Protein AF-A0A2D6R610-F1 (afdb_monomer_lite)

Foldseek 3Di:
DDDPDDDDDDDPDDPPPPCPDPVVVVLVVLLVQAVVLLVPVDKDKDFDQQDPVSVVVVVVSNQVSCVVVVWGKDWDDDNVGSMIMMGTDDPPDDPDDDDPPPDDDDDDD

Structure (mmCIF, N/CA/C/O backbone):
data_AF-A0A2D6R610-F1
#
_entry.id   AF-A0A2D6R610-F1
#
loop_
_atom_site.group_PDB
_atom_site.id
_atom_site.type_symbol
_atom_site.label_atom_id
_atom_site.label_alt_id
_atom_site.label_comp_id
_atom_site.label_asym_id
_atom_site.label_entity_id
_atom_site.label_seq_id
_atom_site.pdbx_PDB_ins_code
_atom_site.Cartn_x
_atom_site.Cartn_y
_atom_site.Cartn_z
_atom_site.occupancy
_atom_site.B_iso_or_equiv
_atom_site.auth_seq_id
_atom_site.auth_comp_id
_atom_site.auth_asym_id
_atom_site.auth_atom_id
_atom_site.pdbx_PDB_model_num
ATOM 1 N N . MET A 1 1 ? 44.132 12.467 -12.069 1.00 47.59 1 MET A N 1
ATOM 2 C CA . MET A 1 1 ? 43.180 11.695 -11.247 1.00 47.59 1 MET A CA 1
ATOM 3 C C . MET A 1 1 ? 42.766 12.643 -10.138 1.00 47.59 1 MET A C 1
ATOM 5 O O . MET A 1 1 ? 43.558 12.872 -9.237 1.00 47.59 1 MET A O 1
ATOM 9 N N . GLU A 1 2 ? 41.646 13.341 -10.307 1.00 57.81 2 GLU A N 1
ATOM 10 C CA . GLU A 1 2 ? 41.177 14.309 -9.309 1.00 57.81 2 GLU A CA 1
ATOM 11 C C . GLU A 1 2 ? 40.488 13.544 -8.178 1.00 57.81 2 GLU A C 1
ATOM 13 O O . GLU A 1 2 ? 39.547 12.785 -8.408 1.00 57.81 2 GLU A O 1
ATOM 18 N N . ILE A 1 3 ? 41.019 13.692 -6.967 1.00 64.56 3 ILE A N 1
ATOM 19 C CA . ILE A 1 3 ? 40.400 13.196 -5.743 1.00 64.56 3 ILE A CA 1
ATOM 20 C C . ILE A 1 3 ? 39.455 14.310 -5.297 1.00 64.56 3 ILE A C 1
ATOM 22 O O . ILE A 1 3 ? 39.907 15.386 -4.919 1.00 64.56 3 ILE A O 1
ATOM 26 N N . ASN A 1 4 ? 38.146 14.080 -5.393 1.00 66.25 4 ASN A N 1
ATOM 27 C CA . ASN A 1 4 ? 37.170 14.975 -4.780 1.00 66.25 4 ASN A CA 1
ATOM 28 C C . ASN A 1 4 ? 37.266 14.799 -3.262 1.00 66.25 4 ASN A C 1
ATOM 30 O O . ASN A 1 4 ? 36.751 13.819 -2.720 1.00 66.25 4 ASN A O 1
ATOM 34 N N . ASP A 1 5 ? 37.943 15.727 -2.588 1.00 67.62 5 ASP A N 1
ATOM 35 C CA . ASP A 1 5 ? 37.995 15.768 -1.131 1.00 67.62 5 ASP A CA 1
ATOM 36 C C . ASP A 1 5 ? 36.587 16.022 -0.579 1.00 67.62 5 ASP A C 1
ATOM 38 O O . ASP A 1 5 ? 36.011 17.104 -0.712 1.00 67.62 5 ASP A O 1
ATOM 42 N N . MET A 1 6 ? 36.009 14.994 0.042 1.00 68.81 6 MET A N 1
ATOM 43 C CA . MET A 1 6 ? 34.785 15.136 0.821 1.00 68.81 6 MET A CA 1
ATOM 44 C C . MET A 1 6 ? 35.097 15.948 2.081 1.00 68.81 6 MET A C 1
ATOM 46 O O . MET A 1 6 ? 35.851 15.495 2.941 1.00 68.81 6 MET A O 1
ATOM 50 N N . SER A 1 7 ? 34.501 17.135 2.207 1.00 75.00 7 SER A N 1
ATOM 51 C CA . SER A 1 7 ? 34.633 17.983 3.392 1.00 75.00 7 SER A CA 1
ATOM 52 C C . SER A 1 7 ? 33.375 17.921 4.260 1.00 75.00 7 SER A C 1
ATOM 54 O O . SER A 1 7 ? 32.244 17.928 3.772 1.00 75.00 7 SER A O 1
ATOM 56 N N . ILE A 1 8 ? 33.581 17.837 5.574 1.00 75.94 8 ILE A N 1
ATOM 57 C CA . ILE A 1 8 ? 32.518 17.893 6.581 1.00 75.94 8 ILE A CA 1
ATOM 58 C C . ILE A 1 8 ? 32.642 19.245 7.280 1.00 75.94 8 ILE A C 1
ATOM 60 O O . ILE A 1 8 ? 33.668 19.532 7.895 1.00 75.94 8 ILE A O 1
ATOM 64 N N . VAL A 1 9 ? 31.601 20.074 7.192 1.00 84.44 9 VAL A N 1
ATOM 65 C CA . VAL A 1 9 ? 31.555 21.409 7.806 1.00 84.44 9 VAL A CA 1
ATOM 66 C C . VAL A 1 9 ? 30.400 21.518 8.797 1.00 84.44 9 VAL A C 1
ATOM 68 O O . VAL A 1 9 ? 29.374 20.850 8.664 1.00 84.44 9 VAL A O 1
ATOM 71 N N . LYS A 1 10 ? 30.572 22.364 9.816 1.00 77.00 10 LYS A N 1
ATOM 72 C CA . LYS A 1 10 ? 29.532 22.651 10.808 1.00 77.00 10 LYS A CA 1
ATOM 73 C C . LYS A 1 10 ? 28.423 23.479 10.154 1.00 77.00 10 LYS A C 1
ATOM 75 O O . LYS A 1 10 ? 28.695 24.558 9.641 1.00 77.00 10 LYS A O 1
ATOM 80 N N . ALA A 1 11 ? 27.187 22.992 10.206 1.00 83.31 11 ALA A N 1
ATOM 81 C CA . ALA A 1 11 ? 26.023 23.751 9.760 1.00 83.31 11 ALA A CA 1
ATOM 82 C C . ALA A 1 11 ? 25.599 24.774 10.830 1.00 83.31 11 ALA A C 1
ATOM 84 O O . ALA A 1 11 ? 25.563 24.448 12.019 1.00 83.31 11 ALA A O 1
ATOM 85 N N . GLU A 1 12 ? 25.275 25.999 10.410 1.00 81.50 12 GLU A N 1
ATOM 86 C CA . GLU A 1 12 ? 24.790 27.068 11.299 1.00 81.50 12 GLU A CA 1
ATOM 87 C C . GLU A 1 12 ? 23.331 26.855 11.730 1.00 81.50 12 GLU A C 1
ATOM 89 O O . GLU A 1 12 ? 22.951 27.224 12.839 1.00 81.50 12 GLU A O 1
ATOM 94 N N . ALA A 1 13 ? 22.530 26.197 10.890 1.00 78.31 13 ALA A N 1
ATOM 95 C CA . ALA A 1 13 ? 21.167 25.777 11.188 1.00 78.31 13 ALA A CA 1
ATOM 96 C C . ALA A 1 13 ? 20.799 24.530 10.368 1.00 78.31 13 ALA A C 1
ATOM 98 O O . ALA A 1 13 ? 21.388 24.266 9.317 1.00 78.31 13 ALA A O 1
ATOM 99 N N . LEU A 1 14 ? 19.819 23.757 10.847 1.00 78.62 14 LEU A N 1
ATOM 100 C CA . LEU A 1 14 ? 19.221 22.685 10.050 1.00 78.62 14 LEU A CA 1
ATOM 101 C C . LEU A 1 14 ? 18.394 23.319 8.921 1.00 78.62 14 LEU A C 1
ATOM 103 O O . LEU A 1 14 ? 17.594 24.210 9.212 1.00 78.62 14 LEU A O 1
ATOM 107 N N . PRO A 1 15 ? 18.549 22.883 7.659 1.00 79.31 15 PRO A N 1
ATOM 108 C CA . PRO A 1 15 ? 17.691 23.362 6.587 1.00 79.31 15 PRO A CA 1
ATOM 109 C C . PRO A 1 15 ? 16.239 22.992 6.893 1.00 79.31 15 PRO A C 1
ATOM 111 O O . PRO A 1 15 ? 15.953 21.903 7.401 1.00 79.31 15 PRO A O 1
ATOM 114 N N . GLU A 1 16 ? 15.320 23.894 6.570 1.00 66.56 16 GLU A N 1
ATOM 115 C CA . GLU A 1 16 ? 13.894 23.619 6.656 1.00 66.56 16 GLU A CA 1
ATOM 116 C C . GLU A 1 16 ? 13.547 22.602 5.562 1.00 66.56 16 GLU A C 1
ATOM 118 O O . GLU A 1 16 ? 13.516 22.911 4.372 1.00 66.56 16 GLU A O 1
ATOM 123 N N . ILE A 1 17 ? 13.389 21.335 5.952 1.00 65.88 17 ILE A N 1
ATOM 124 C CA . ILE A 1 17 ? 13.053 20.260 5.018 1.00 65.88 17 ILE A CA 1
ATOM 125 C C . ILE A 1 17 ? 11.561 20.387 4.696 1.00 65.88 17 ILE A C 1
ATOM 127 O O . ILE A 1 17 ? 10.722 19.751 5.338 1.00 65.88 17 ILE A O 1
ATOM 131 N N . THR A 1 18 ? 11.212 21.188 3.690 1.00 58.47 18 THR A N 1
ATOM 132 C CA . THR A 1 18 ? 9.872 21.174 3.094 1.00 58.47 18 THR A CA 1
ATOM 133 C C . THR A 1 18 ? 9.725 19.904 2.268 1.00 58.47 18 THR A C 1
ATOM 135 O O . THR A 1 18 ? 10.011 19.826 1.076 1.00 58.47 18 THR A O 1
ATOM 138 N N . ARG A 1 19 ? 9.310 18.829 2.938 1.00 56.12 19 ARG A N 1
ATOM 139 C CA . ARG A 1 19 ? 8.941 17.584 2.272 1.00 56.12 19 ARG A CA 1
ATOM 140 C C . ARG A 1 19 ? 7.547 17.773 1.670 1.00 56.12 19 ARG A C 1
ATOM 142 O O . ARG A 1 19 ? 6.564 17.314 2.246 1.00 56.12 19 ARG A O 1
ATOM 149 N N . GLU A 1 20 ? 7.458 18.460 0.533 1.00 52.97 20 GLU A N 1
ATOM 150 C CA . GLU A 1 20 ? 6.258 18.465 -0.315 1.00 52.97 20 GLU A CA 1
ATOM 151 C C . GLU A 1 20 ? 6.069 17.049 -0.868 1.00 52.97 20 GLU A C 1
ATOM 153 O O . GLU A 1 20 ? 6.604 16.636 -1.896 1.00 52.97 20 GLU A O 1
ATOM 158 N N . GLY A 1 21 ? 5.431 16.216 -0.052 1.00 47.94 21 GLY A N 1
ATOM 159 C CA . GLY A 1 21 ? 5.349 14.792 -0.281 1.00 47.94 21 GLY A CA 1
ATOM 160 C C . GLY A 1 21 ? 4.229 14.467 -1.250 1.00 47.94 21 GLY A C 1
ATOM 161 O O . GLY A 1 21 ? 3.124 14.182 -0.805 1.00 47.94 21 GLY A O 1
ATOM 162 N N . SER A 1 22 ? 4.544 14.313 -2.533 1.00 50.22 22 SER A N 1
ATOM 163 C CA . SER A 1 22 ? 3.782 13.413 -3.421 1.00 50.22 22 SER A CA 1
ATOM 164 C C . SER A 1 22 ? 3.663 12.004 -2.814 1.00 50.22 22 SER A C 1
ATOM 166 O O . SER A 1 22 ? 2.682 11.291 -2.990 1.00 50.22 22 SER A O 1
ATOM 168 N N . SER A 1 23 ? 4.627 11.624 -1.966 1.00 56.28 23 SER A N 1
ATOM 169 C CA . SER A 1 23 ? 4.550 10.429 -1.128 1.00 56.28 23 SER A CA 1
ATOM 170 C C . SER A 1 23 ? 3.417 10.440 -0.096 1.00 56.28 23 SER A C 1
ATOM 172 O O . SER A 1 23 ? 3.133 9.380 0.451 1.00 56.28 23 SER A O 1
ATOM 174 N N . SER A 1 24 ? 2.837 11.597 0.240 1.00 68.06 24 SER A N 1
ATOM 175 C CA . SER A 1 24 ? 1.761 11.699 1.232 1.00 68.06 24 SER A CA 1
ATOM 176 C C . SER A 1 24 ? 0.411 11.301 0.642 1.00 68.06 24 SER A C 1
ATOM 178 O O . SER A 1 24 ? -0.292 10.523 1.276 1.00 68.06 24 SER A O 1
ATOM 180 N N . GLU A 1 25 ? 0.107 11.719 -0.588 1.00 81.56 25 GLU A N 1
ATOM 181 C CA . GLU A 1 25 ? -1.168 11.444 -1.258 1.00 81.56 25 GLU A CA 1
ATOM 182 C C . GLU A 1 25 ? -1.376 9.946 -1.487 1.00 81.56 25 GLU A C 1
ATOM 184 O O . GLU A 1 25 ? -2.301 9.368 -0.926 1.00 81.56 25 GLU A O 1
ATOM 189 N N . LEU A 1 26 ? -0.425 9.267 -2.137 1.00 84.06 26 LEU A N 1
ATOM 190 C CA . LEU A 1 26 ? -0.502 7.813 -2.336 1.00 84.06 26 LEU A CA 1
ATOM 191 C C . LEU A 1 26 ? -0.578 7.040 -1.005 1.00 84.06 26 LEU A C 1
ATOM 193 O O . LEU A 1 26 ? -1.192 5.983 -0.904 1.00 84.06 26 LEU A O 1
ATOM 197 N N . VAL A 1 27 ? 0.066 7.544 0.053 1.00 86.75 27 VAL A N 1
ATOM 198 C CA . VAL A 1 27 ? -0.006 6.916 1.381 1.00 86.75 27 VAL A CA 1
ATOM 199 C C . VAL A 1 27 ? -1.384 7.101 2.017 1.00 86.75 27 VAL A C 1
ATOM 201 O O . VAL A 1 27 ? -1.838 6.195 2.722 1.00 86.75 27 VAL A O 1
ATOM 204 N N . LEU A 1 28 ? -2.033 8.244 1.790 1.00 88.94 28 LEU A N 1
ATOM 205 C CA . LEU A 1 28 ? -3.413 8.483 2.200 1.00 88.94 28 LEU A CA 1
ATOM 206 C C . LEU A 1 28 ? -4.366 7.583 1.411 1.00 88.94 28 LEU A C 1
ATOM 208 O O . LEU A 1 28 ? -5.175 6.906 2.035 1.00 88.94 28 LEU A O 1
ATOM 212 N N . GLU A 1 29 ? -4.197 7.467 0.095 1.00 91.44 29 GLU A N 1
ATOM 213 C CA . GLU A 1 29 ? -4.988 6.560 -0.746 1.00 91.44 29 GLU A CA 1
ATOM 214 C C . GLU A 1 29 ? -4.868 5.104 -0.293 1.00 91.44 29 GLU A C 1
ATOM 216 O O . GLU A 1 29 ? -5.876 4.450 -0.040 1.00 91.44 29 GLU A O 1
ATOM 221 N N . ILE A 1 30 ? -3.643 4.606 -0.076 1.00 91.75 30 ILE A N 1
ATOM 222 C CA . ILE A 1 30 ? -3.417 3.253 0.459 1.00 91.75 30 ILE A CA 1
ATOM 223 C C . ILE A 1 30 ? -4.162 3.061 1.781 1.00 91.75 30 ILE A C 1
ATOM 225 O O . ILE A 1 30 ? -4.701 1.986 2.042 1.00 91.75 30 ILE A O 1
ATOM 229 N N . ARG A 1 31 ? -4.177 4.084 2.640 1.00 91.44 31 ARG A N 1
ATOM 230 C CA . ARG A 1 31 ? -4.869 4.014 3.926 1.00 91.44 31 ARG A CA 1
ATOM 231 C C . ARG A 1 31 ? -6.385 3.956 3.749 1.00 91.44 31 ARG A C 1
ATOM 233 O O . ARG A 1 31 ? -7.007 3.170 4.456 1.00 91.44 31 ARG A O 1
ATOM 240 N N . GLU A 1 32 ? -6.961 4.755 2.856 1.00 93.06 32 GLU A N 1
ATOM 241 C CA . GLU A 1 32 ? -8.401 4.715 2.575 1.00 93.06 32 GLU A CA 1
ATOM 242 C C . GLU A 1 32 ? -8.800 3.376 1.942 1.00 93.06 32 GLU A C 1
ATOM 244 O O . GLU A 1 32 ? -9.671 2.703 2.482 1.00 93.06 32 GLU A O 1
ATOM 249 N N . CYS A 1 33 ? -8.063 2.883 0.939 1.00 93.56 33 CYS A N 1
ATOM 250 C CA . CYS A 1 33 ? -8.294 1.549 0.373 1.00 93.56 33 CYS A CA 1
ATOM 251 C C . CYS A 1 33 ? -8.200 0.438 1.429 1.00 93.56 33 CYS A C 1
ATOM 253 O O . CYS A 1 33 ? -8.969 -0.517 1.396 1.00 93.56 33 CYS A O 1
ATOM 255 N N . LEU A 1 34 ? -7.271 0.538 2.388 1.00 92.25 34 LEU A N 1
ATOM 256 C CA . LEU A 1 34 ? -7.188 -0.424 3.489 1.00 92.25 34 LEU A CA 1
ATOM 257 C C . LEU A 1 34 ? -8.400 -0.345 4.422 1.00 92.25 34 LEU A C 1
ATOM 259 O O . LEU A 1 34 ? -8.861 -1.390 4.867 1.00 92.25 34 LEU A O 1
ATOM 263 N N . LYS A 1 35 ? -8.921 0.850 4.727 1.00 91.94 35 LYS A N 1
ATOM 264 C CA . LYS A 1 35 ? -10.156 0.986 5.516 1.00 91.94 35 LYS A CA 1
ATOM 265 C C . LYS A 1 35 ? -11.345 0.376 4.784 1.00 91.94 35 LYS A C 1
ATOM 267 O O . LYS A 1 35 ? -12.091 -0.381 5.397 1.00 91.94 35 LYS A O 1
ATOM 272 N N . ASP A 1 36 ? -11.477 0.651 3.492 1.00 92.00 36 ASP A N 1
ATOM 273 C CA . ASP A 1 36 ? -12.553 0.092 2.677 1.00 92.00 36 ASP A CA 1
ATOM 274 C C . ASP A 1 36 ? -12.427 -1.430 2.595 1.00 92.00 36 ASP A C 1
ATOM 276 O O . ASP A 1 36 ? -13.393 -2.140 2.843 1.00 92.00 36 ASP A O 1
ATOM 280 N N . SER A 1 37 ? -11.213 -1.945 2.382 1.00 90.88 37 SER A N 1
ATOM 281 C CA . SER A 1 37 ? -10.916 -3.381 2.402 1.00 90.88 37 SER A CA 1
ATOM 282 C C . SER A 1 37 ? -11.287 -4.048 3.733 1.00 90.88 37 SER A C 1
ATOM 284 O O . SER A 1 37 ? -11.772 -5.175 3.733 1.00 90.88 37 SER A O 1
ATOM 286 N N . ILE A 1 38 ? -11.123 -3.370 4.877 1.00 89.31 38 ILE A N 1
ATOM 287 C CA . ILE A 1 38 ? -11.581 -3.887 6.182 1.00 89.31 38 ILE A CA 1
ATOM 288 C C . ILE A 1 38 ? -13.113 -4.006 6.215 1.00 89.31 38 ILE A C 1
ATOM 290 O O . ILE A 1 38 ? -13.642 -4.952 6.795 1.00 89.31 38 ILE A O 1
ATOM 294 N N . LEU A 1 39 ? -13.837 -3.064 5.609 1.00 88.44 39 LEU A N 1
ATOM 295 C CA . LEU A 1 39 ? -15.301 -3.044 5.627 1.00 88.44 39 LEU A CA 1
ATOM 296 C C . LEU A 1 39 ? -15.915 -4.017 4.613 1.00 88.44 39 LEU A C 1
ATOM 298 O O . LEU A 1 39 ? -16.894 -4.689 4.935 1.00 88.44 39 LEU A O 1
ATOM 302 N N . THR A 1 40 ? -15.356 -4.095 3.405 1.00 89.25 40 THR A N 1
ATOM 303 C CA . THR A 1 40 ? -15.925 -4.860 2.286 1.00 89.25 40 THR A CA 1
ATOM 304 C C . THR A 1 40 ? -15.267 -6.222 2.081 1.00 89.25 40 THR A C 1
ATOM 306 O O . THR A 1 40 ? -15.906 -7.144 1.582 1.00 89.25 40 THR A O 1
ATOM 309 N N . GLY A 1 41 ? -14.005 -6.375 2.490 1.00 85.75 41 GLY A N 1
ATOM 310 C CA . GLY A 1 41 ? -13.174 -7.538 2.173 1.00 85.75 41 GLY A CA 1
ATOM 311 C C . GLY A 1 41 ? -12.535 -7.490 0.780 1.00 85.75 41 GLY A C 1
ATOM 312 O O . GLY A 1 41 ? -11.916 -8.472 0.371 1.00 85.75 41 GLY A O 1
ATOM 313 N N . ASP A 1 42 ? -12.668 -6.379 0.049 1.00 90.12 42 ASP A N 1
ATOM 314 C CA . ASP A 1 42 ? -12.171 -6.273 -1.325 1.00 90.12 42 ASP A CA 1
ATOM 315 C C . ASP A 1 42 ? -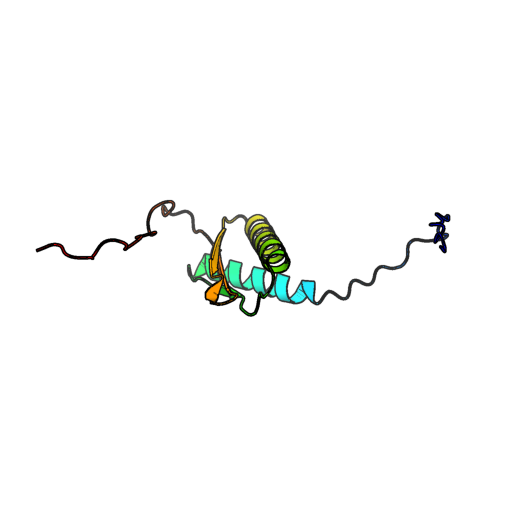10.650 -6.124 -1.399 1.00 90.12 42 ASP A C 1
ATOM 317 O O . ASP A 1 42 ? -9.997 -5.575 -0.505 1.00 90.12 42 ASP A O 1
ATOM 321 N N . ALA A 1 43 ? -10.084 -6.583 -2.515 1.00 91.94 43 ALA A N 1
ATOM 322 C CA . ALA A 1 43 ? -8.675 -6.420 -2.838 1.00 91.94 43 ALA A CA 1
ATOM 323 C C . ALA A 1 43 ? -8.448 -5.233 -3.781 1.00 91.94 43 ALA A C 1
ATOM 325 O O . ALA A 1 43 ? -9.180 -5.028 -4.746 1.00 91.94 43 ALA A O 1
ATOM 326 N N . TYR A 1 44 ? -7.364 -4.507 -3.535 1.00 93.44 44 TYR A N 1
ATOM 327 C CA . TYR A 1 44 ? -6.935 -3.340 -4.296 1.00 93.44 44 TYR A CA 1
ATOM 328 C C . TYR A 1 44 ? -5.592 -3.612 -4.972 1.00 93.44 44 TYR A C 1
ATOM 330 O O . TYR A 1 44 ? -4.854 -4.520 -4.578 1.00 93.44 44 TYR A O 1
ATOM 338 N N . LYS A 1 45 ? -5.259 -2.831 -6.002 1.00 92.56 45 LYS A N 1
ATOM 339 C CA . LYS A 1 45 ? -4.003 -2.976 -6.743 1.00 92.56 45 LYS A CA 1
ATOM 340 C C . LYS A 1 45 ? -3.334 -1.639 -7.026 1.00 92.56 45 LYS A C 1
ATOM 342 O O . LYS A 1 45 ? -4.008 -0.636 -7.226 1.00 92.56 45 LYS A O 1
ATOM 347 N N . ILE A 1 46 ? -2.007 -1.663 -7.073 1.00 90.19 46 ILE A N 1
ATOM 348 C CA . ILE A 1 46 ? -1.151 -0.559 -7.511 1.00 90.19 46 ILE A CA 1
ATOM 349 C C . ILE A 1 46 ? -0.417 -1.039 -8.761 1.00 90.19 46 ILE A C 1
ATOM 351 O O . ILE A 1 46 ? 0.298 -2.041 -8.690 1.00 90.19 46 ILE A O 1
ATOM 355 N N . ASN A 1 47 ? -0.624 -0.353 -9.883 1.00 89.12 47 ASN A N 1
ATOM 356 C CA . ASN A 1 47 ? 0.020 -0.656 -11.165 1.00 89.12 47 ASN A CA 1
ATOM 357 C C . ASN A 1 47 ? 1.318 0.162 -11.327 1.00 89.12 47 ASN A C 1
ATOM 359 O O . ASN A 1 47 ? 1.651 0.971 -10.461 1.00 89.12 47 ASN A O 1
ATOM 363 N N . GLU A 1 48 ? 2.009 -0.021 -12.459 1.00 83.62 48 GLU A N 1
ATOM 364 C CA . GLU A 1 48 ? 3.162 0.799 -12.890 1.00 83.62 48 GLU A CA 1
ATOM 365 C C . GLU A 1 48 ? 4.358 0.763 -11.919 1.00 83.62 48 GLU A C 1
ATOM 367 O O . GLU A 1 48 ? 5.139 1.706 -11.787 1.00 83.62 48 GLU A O 1
ATOM 372 N N . LEU A 1 49 ? 4.529 -0.360 -11.220 1.00 82.94 49 LEU A N 1
ATOM 373 C CA . LEU A 1 49 ? 5.674 -0.598 -10.349 1.00 82.94 49 LEU A CA 1
ATOM 374 C C . LEU A 1 49 ? 6.765 -1.291 -11.171 1.00 82.94 49 LEU A C 1
ATOM 376 O O . LEU A 1 49 ? 6.797 -2.509 -11.259 1.00 82.94 49 LEU A O 1
ATOM 380 N N . HIS A 1 50 ? 7.654 -0.527 -11.801 1.00 78.94 50 HIS A N 1
ATOM 381 C CA . HIS A 1 50 ? 8.620 -1.087 -12.760 1.00 78.94 50 HIS A CA 1
ATOM 382 C C . HIS A 1 50 ? 9.909 -1.640 -12.128 1.00 78.94 50 HIS A C 1
ATOM 384 O O . HIS A 1 50 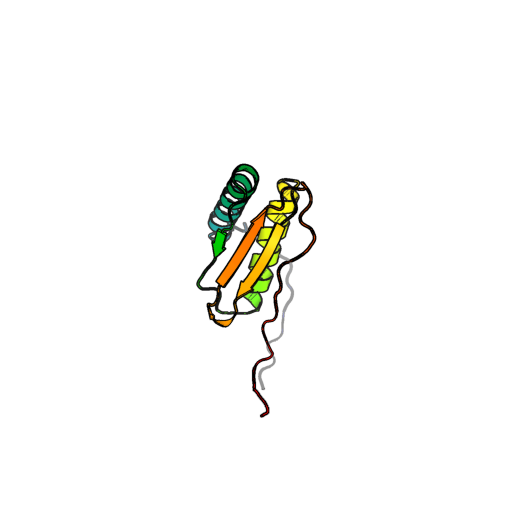? 10.660 -2.370 -12.771 1.00 78.94 50 HIS A O 1
ATOM 390 N N . ASP A 1 51 ? 10.197 -1.315 -10.866 1.00 85.19 51 ASP A N 1
ATOM 391 C CA . ASP A 1 51 ? 11.454 -1.666 -10.207 1.00 85.19 51 ASP A CA 1
ATOM 392 C C . ASP A 1 51 ? 11.260 -2.352 -8.848 1.00 85.19 51 ASP A C 1
ATOM 394 O O . ASP A 1 51 ? 10.411 -1.993 -8.028 1.00 85.19 51 ASP A O 1
ATOM 398 N N . ASP A 1 52 ? 12.122 -3.337 -8.569 1.00 84.88 52 ASP A N 1
ATOM 399 C CA . ASP A 1 52 ? 12.110 -4.129 -7.330 1.00 84.88 52 ASP A CA 1
ATOM 400 C C . ASP A 1 52 ? 12.180 -3.262 -6.064 1.00 84.88 52 ASP A C 1
ATOM 402 O O . ASP A 1 52 ? 11.586 -3.595 -5.032 1.00 84.88 52 ASP A O 1
ATOM 406 N N . LYS A 1 53 ? 12.886 -2.131 -6.141 1.00 85.88 53 LYS A N 1
ATOM 407 C CA . LYS A 1 53 ? 13.014 -1.194 -5.028 1.00 85.88 53 LYS A CA 1
ATOM 408 C C . LYS A 1 53 ? 11.681 -0.509 -4.729 1.00 85.88 53 LYS A C 1
ATOM 410 O O . LYS A 1 53 ? 11.308 -0.450 -3.554 1.00 85.88 53 LYS A O 1
ATOM 415 N N . THR A 1 54 ? 10.944 -0.052 -5.740 1.00 85.81 54 THR A N 1
ATOM 416 C CA . THR A 1 54 ? 9.608 0.531 -5.541 1.00 85.81 54 THR A CA 1
ATOM 417 C C . THR A 1 54 ? 8.616 -0.498 -5.023 1.00 85.81 54 THR A C 1
ATOM 419 O O . THR A 1 54 ? 7.881 -0.182 -4.087 1.00 85.81 54 THR A O 1
ATOM 422 N N . PHE A 1 55 ? 8.656 -1.751 -5.493 1.00 87.31 55 PHE A N 1
ATOM 423 C CA . PHE A 1 55 ? 7.829 -2.815 -4.907 1.00 87.31 55 PHE A CA 1
ATOM 424 C C . PHE A 1 55 ? 8.073 -2.980 -3.412 1.00 87.31 55 PHE A C 1
ATOM 426 O O . PHE A 1 55 ? 7.129 -2.943 -2.624 1.00 87.31 55 PHE A O 1
ATOM 433 N N . ASN A 1 56 ? 9.335 -3.125 -3.008 1.00 90.19 56 ASN A N 1
ATOM 434 C CA . ASN A 1 56 ? 9.685 -3.301 -1.601 1.00 90.19 56 ASN A CA 1
ATOM 435 C C . ASN A 1 56 ? 9.282 -2.076 -0.769 1.00 90.19 56 ASN A C 1
ATOM 437 O O . ASN A 1 56 ? 8.752 -2.217 0.337 1.00 90.19 56 ASN A O 1
ATOM 441 N N . ASN A 1 57 ? 9.478 -0.869 -1.309 1.00 89.88 57 ASN A N 1
ATOM 442 C CA . ASN A 1 57 ? 9.056 0.362 -0.650 1.00 89.88 57 ASN A CA 1
ATOM 443 C C . ASN A 1 57 ? 7.534 0.398 -0.455 1.00 89.88 57 ASN A C 1
ATOM 445 O O . ASN A 1 57 ? 7.065 0.692 0.645 1.00 89.88 57 ASN A O 1
ATOM 449 N N . MET A 1 58 ? 6.769 0.044 -1.489 1.00 91.00 58 MET A N 1
ATOM 450 C CA . MET A 1 58 ? 5.310 0.064 -1.451 1.00 91.00 58 MET A CA 1
ATOM 451 C C . MET A 1 58 ? 4.745 -1.006 -0.520 1.00 91.00 58 MET A C 1
ATOM 453 O O . MET A 1 58 ? 3.881 -0.713 0.304 1.00 91.00 58 MET A O 1
ATOM 457 N N . GLN A 1 59 ? 5.307 -2.217 -0.552 1.00 92.75 59 GLN A N 1
ATOM 458 C CA . GLN A 1 59 ? 4.985 -3.270 0.409 1.00 92.75 59 GLN A CA 1
ATOM 459 C C . GLN A 1 59 ? 5.174 -2.787 1.850 1.00 92.75 59 GLN A C 1
ATOM 461 O O . GLN A 1 59 ? 4.304 -2.998 2.697 1.00 92.75 59 GLN A O 1
ATOM 466 N N . GLN A 1 60 ? 6.287 -2.108 2.136 1.00 92.31 60 GLN A N 1
ATOM 467 C CA . GLN A 1 60 ? 6.554 -1.585 3.472 1.00 92.31 60 GLN A CA 1
ATOM 468 C C . GLN A 1 60 ? 5.557 -0.489 3.873 1.00 92.31 60 GLN A C 1
ATOM 470 O O . GLN A 1 60 ? 5.109 -0.464 5.023 1.00 92.31 60 GLN A O 1
ATOM 475 N N . ARG A 1 61 ? 5.173 0.392 2.940 1.00 92.31 61 ARG A N 1
ATOM 476 C CA . ARG A 1 61 ? 4.153 1.426 3.177 1.00 92.31 61 ARG A CA 1
ATOM 477 C C . ARG A 1 61 ? 2.804 0.805 3.518 1.00 92.31 61 ARG A C 1
ATOM 479 O O . ARG A 1 61 ? 2.249 1.146 4.560 1.00 92.31 61 ARG A O 1
ATOM 486 N N . ILE A 1 62 ? 2.335 -0.144 2.708 1.00 93.38 62 ILE A N 1
ATOM 487 C CA . ILE A 1 62 ? 1.065 -0.852 2.918 1.00 93.38 62 ILE A CA 1
ATOM 488 C C . ILE A 1 62 ? 1.058 -1.537 4.290 1.00 93.38 62 ILE A C 1
ATOM 490 O O . ILE A 1 62 ? 0.157 -1.296 5.091 1.00 93.38 62 ILE A O 1
ATOM 494 N N . ARG A 1 63 ? 2.105 -2.308 4.625 1.00 93.00 63 ARG A N 1
ATOM 495 C CA . ARG A 1 63 ? 2.228 -2.957 5.948 1.00 93.00 63 ARG A CA 1
ATOM 496 C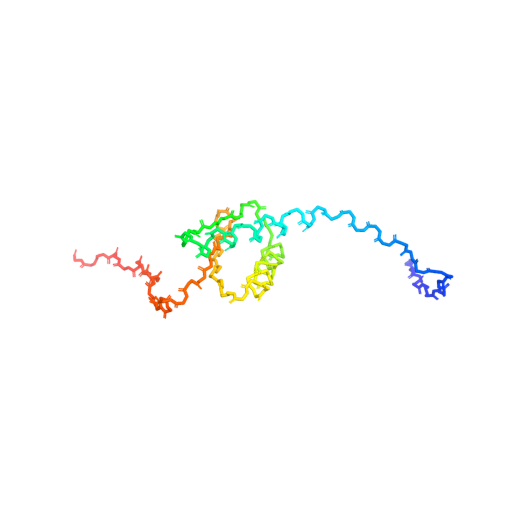 C . ARG A 1 63 ? 2.202 -1.953 7.097 1.00 93.00 63 ARG A C 1
ATOM 498 O O . ARG A 1 63 ? 1.572 -2.199 8.121 1.00 93.00 63 ARG A O 1
ATOM 505 N N . THR A 1 64 ? 2.878 -0.819 6.933 1.00 93.69 64 THR A N 1
ATOM 506 C CA . THR A 1 64 ? 2.916 0.231 7.958 1.00 93.69 64 THR A CA 1
ATOM 507 C C . THR A 1 64 ? 1.535 0.846 8.176 1.00 93.69 64 THR A C 1
ATOM 509 O O . THR A 1 64 ? 1.151 1.065 9.323 1.00 93.69 64 THR A O 1
ATOM 512 N N . GLN A 1 65 ? 0.777 1.110 7.107 1.00 93.19 65 GLN A N 1
ATOM 513 C CA . GLN A 1 65 ? -0.579 1.654 7.225 1.00 93.19 65 GLN A CA 1
ATOM 514 C C . GLN A 1 65 ? -1.562 0.630 7.803 1.00 93.19 65 GLN A C 1
ATOM 516 O O . GLN A 1 65 ? -2.308 0.977 8.713 1.00 93.19 65 GLN A O 1
ATOM 521 N N . ALA A 1 66 ? -1.502 -0.635 7.378 1.00 91.31 66 ALA A N 1
ATOM 522 C CA . ALA A 1 66 ? -2.325 -1.706 7.945 1.00 91.31 66 ALA A CA 1
ATOM 523 C C . ALA A 1 66 ? -2.093 -1.860 9.459 1.00 91.31 66 ALA A C 1
ATOM 525 O O . ALA A 1 66 ? -3.042 -1.841 10.242 1.00 91.31 66 ALA A O 1
ATOM 526 N N . LYS A 1 67 ? -0.823 -1.858 9.893 1.00 90.94 67 LYS A N 1
ATOM 527 C CA . LYS A 1 67 ? -0.462 -1.896 11.318 1.00 90.94 67 LYS A CA 1
ATOM 528 C C . LYS A 1 67 ? -1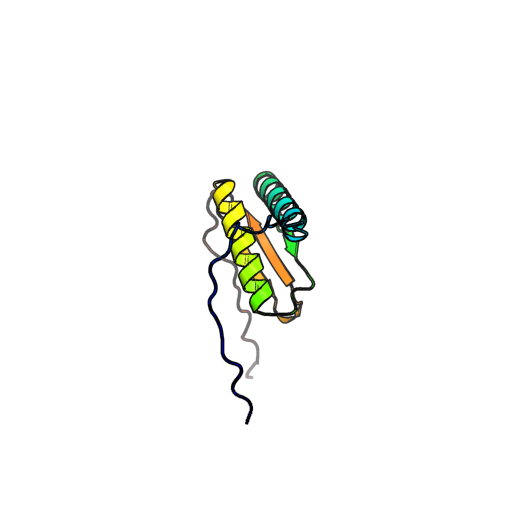.011 -0.696 12.096 1.00 90.94 67 LYS A C 1
ATOM 530 O O . LYS A 1 67 ? -1.463 -0.863 13.224 1.00 90.94 67 LYS A O 1
ATOM 535 N N . LYS A 1 68 ? -0.994 0.509 11.512 1.00 90.50 68 LYS A N 1
ATOM 536 C CA . LYS A 1 68 ? -1.588 1.714 12.126 1.00 90.50 68 LYS A CA 1
ATOM 537 C C . LYS A 1 68 ? -3.110 1.626 12.257 1.00 90.50 68 LYS A C 1
ATOM 539 O O . LYS A 1 68 ? -3.664 2.257 13.148 1.00 90.50 68 LYS A O 1
ATOM 544 N N . LEU A 1 69 ? -3.764 0.875 11.375 1.00 89.06 69 LEU A N 1
ATOM 545 C CA . LEU A 1 69 ? -5.201 0.599 11.421 1.00 89.06 69 LEU A CA 1
ATOM 546 C C . LEU A 1 69 ? -5.550 -0.589 12.333 1.00 89.06 69 LEU A C 1
ATOM 548 O O . LEU A 1 69 ? -6.726 -0.873 12.525 1.00 89.06 69 LEU A O 1
ATOM 552 N N . GLY A 1 70 ? -4.554 -1.271 12.907 1.00 89.38 70 GLY A N 1
ATOM 553 C CA . GLY A 1 70 ? -4.770 -2.420 13.787 1.00 89.38 70 GLY A CA 1
ATOM 554 C C . GLY A 1 70 ? -5.159 -3.705 13.055 1.00 89.38 70 GLY A C 1
ATOM 555 O O . GLY A 1 70 ? -5.697 -4.607 13.687 1.00 89.38 70 GLY A O 1
ATOM 556 N N . THR A 1 71 ? -4.888 -3.803 11.749 1.00 88.25 71 THR A N 1
ATOM 557 C CA . THR A 1 71 ? -5.198 -4.990 10.941 1.00 88.25 71 THR A CA 1
ATOM 558 C C . THR A 1 71 ? -3.947 -5.598 10.304 1.00 88.25 71 THR A C 1
ATOM 560 O O . THR A 1 71 ? -2.906 -4.947 10.160 1.00 88.25 71 THR A O 1
ATOM 563 N N . ASN A 1 72 ? -4.064 -6.859 9.896 1.00 91.06 72 ASN A N 1
ATOM 564 C CA . ASN A 1 72 ? -3.092 -7.523 9.039 1.00 91.06 72 ASN A C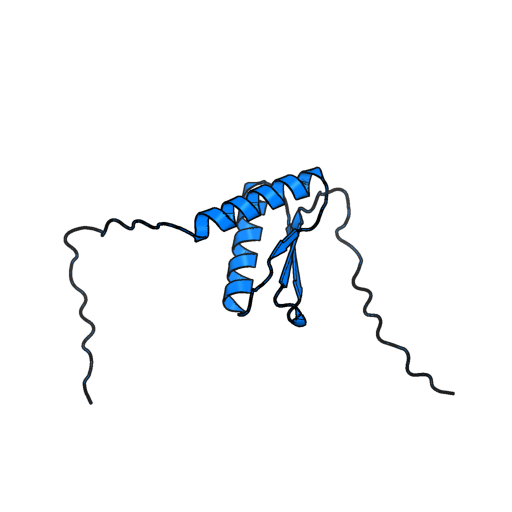A 1
ATOM 565 C C . ASN A 1 72 ? -3.424 -7.265 7.563 1.00 91.06 72 ASN A C 1
ATOM 567 O O . ASN A 1 72 ? -4.534 -6.881 7.207 1.00 91.06 72 ASN A O 1
ATOM 571 N N . VAL A 1 73 ? -2.446 -7.468 6.682 1.00 92.69 73 VAL A N 1
ATOM 572 C CA . VAL A 1 73 ? -2.613 -7.253 5.240 1.00 92.69 73 VAL A CA 1
ATOM 573 C C . VAL A 1 73 ? -1.979 -8.393 4.457 1.00 92.69 73 VAL A C 1
ATOM 575 O O . VAL A 1 73 ? -0.846 -8.797 4.731 1.00 92.69 73 VAL A O 1
ATOM 578 N N . THR A 1 74 ? -2.694 -8.893 3.457 1.00 93.38 74 THR A N 1
ATOM 579 C CA . THR A 1 74 ? -2.149 -9.798 2.447 1.00 93.38 74 THR A CA 1
ATOM 580 C C . THR A 1 74 ? -1.644 -8.961 1.287 1.00 93.38 74 THR A C 1
ATOM 582 O O . THR A 1 74 ? -2.354 -8.087 0.805 1.00 93.38 74 THR A O 1
ATOM 585 N N . ILE A 1 75 ? -0.413 -9.213 0.838 1.00 93.12 75 ILE A N 1
ATOM 586 C CA . ILE A 1 75 ? 0.193 -8.486 -0.280 1.00 93.12 75 ILE A CA 1
ATOM 587 C C . ILE A 1 75 ? 0.766 -9.491 -1.276 1.00 93.12 75 ILE A C 1
ATOM 589 O O . ILE A 1 75 ? 1.546 -10.363 -0.888 1.00 93.12 75 ILE A O 1
ATOM 593 N N . ARG A 1 76 ? 0.422 -9.348 -2.559 1.00 92.56 76 ARG A N 1
ATOM 594 C CA . ARG A 1 76 ? 0.897 -10.215 -3.643 1.00 92.56 76 ARG A CA 1
ATOM 595 C C . ARG A 1 76 ? 1.439 -9.383 -4.795 1.00 92.56 76 ARG A C 1
ATOM 597 O O . ARG A 1 76 ? 0.784 -8.464 -5.268 1.00 92.56 76 ARG A O 1
ATOM 604 N N . ARG A 1 77 ? 2.642 -9.716 -5.256 1.00 89.75 77 ARG A N 1
ATOM 605 C CA . ARG A 1 77 ? 3.272 -9.069 -6.409 1.00 89.75 77 ARG A CA 1
ATOM 606 C C . ARG A 1 77 ? 3.107 -9.938 -7.650 1.00 89.75 77 ARG A C 1
ATOM 608 O O . ARG A 1 77 ? 3.439 -11.119 -7.599 1.00 89.75 77 ARG A O 1
ATOM 615 N N . VAL A 1 78 ? 2.687 -9.331 -8.755 1.00 89.00 78 VAL A N 1
ATOM 616 C CA . VAL A 1 78 ? 2.654 -9.951 -10.082 1.00 89.00 78 VAL A CA 1
ATOM 617 C C . VAL A 1 78 ? 3.679 -9.233 -10.957 1.00 89.00 78 VAL A C 1
ATOM 619 O O . VAL A 1 78 ? 3.449 -8.117 -11.408 1.00 89.00 78 VAL A O 1
ATOM 622 N N . LYS A 1 79 ? 4.850 -9.859 -11.148 1.00 84.62 79 LYS A N 1
ATOM 623 C CA . LYS A 1 79 ? 5.972 -9.259 -11.898 1.00 84.62 79 LYS A CA 1
ATOM 624 C C . LYS A 1 79 ? 5.674 -9.079 -13.386 1.00 84.62 79 LYS A C 1
ATOM 626 O O . LYS A 1 79 ? 6.195 -8.159 -13.983 1.00 84.62 79 LYS A O 1
ATOM 631 N N . SER A 1 80 ? 4.864 -9.955 -13.977 1.00 87.06 80 SER A N 1
ATOM 632 C CA . SER A 1 80 ? 4.488 -9.862 -15.394 1.00 87.06 80 SER A CA 1
ATOM 633 C C . SER A 1 80 ? 3.604 -8.655 -15.705 1.00 87.06 80 SER A C 1
ATOM 635 O O . SER A 1 80 ? 3.541 -8.237 -16.853 1.00 87.06 80 SER A O 1
ATOM 637 N N . GLU A 1 81 ? 2.915 -8.121 -14.696 1.00 86.00 81 GLU A N 1
ATOM 638 C CA . GLU A 1 81 ? 1.967 -7.009 -14.822 1.00 86.00 81 GLU A CA 1
ATOM 639 C C . GLU A 1 81 ? 2.486 -5.729 -14.158 1.00 86.00 81 GLU A C 1
ATOM 641 O O . GLU A 1 81 ? 1.741 -4.760 -14.052 1.00 86.00 81 GLU A O 1
ATOM 646 N N . ASP A 1 82 ? 3.710 -5.737 -13.619 1.00 88.69 82 ASP A N 1
ATOM 647 C CA . ASP A 1 82 ? 4.249 -4.643 -12.804 1.00 88.69 82 ASP A CA 1
ATOM 648 C C . ASP A 1 82 ? 3.262 -4.146 -11.725 1.00 88.69 82 ASP A C 1
ATOM 650 O O . ASP A 1 82 ? 3.117 -2.952 -11.461 1.00 88.69 82 ASP A O 1
ATOM 654 N N . THR A 1 83 ? 2.544 -5.091 -11.104 1.00 90.44 83 THR A N 1
ATOM 655 C CA . THR A 1 83 ? 1.387 -4.796 -10.246 1.00 90.44 83 THR A CA 1
ATOM 656 C C . THR A 1 83 ? 1.536 -5.400 -8.848 1.00 90.44 83 THR A C 1
ATOM 658 O O . THR A 1 83 ? 2.015 -6.528 -8.663 1.00 90.44 83 THR A O 1
ATOM 661 N N . LEU A 1 84 ? 1.111 -4.645 -7.832 1.00 92.19 84 LEU A N 1
ATOM 662 C CA . LEU A 1 84 ? 1.071 -5.053 -6.428 1.00 92.19 84 LEU A CA 1
ATOM 663 C C . LEU A 1 84 ? -0.369 -5.049 -5.913 1.00 92.19 84 LEU A C 1
ATOM 665 O O . LEU A 1 84 ? -0.984 -3.997 -5.772 1.00 92.19 84 LEU A O 1
ATOM 669 N N . TYR A 1 85 ? -0.874 -6.232 -5.589 1.00 93.12 85 TYR A N 1
ATOM 670 C CA . TYR A 1 85 ? -2.196 -6.445 -5.014 1.00 93.12 85 TYR A CA 1
ATOM 671 C C . TYR A 1 85 ? -2.121 -6.449 -3.489 1.00 93.12 85 TYR A C 1
ATOM 673 O O . TYR A 1 85 ? -1.176 -7.009 -2.919 1.00 93.12 85 TYR A O 1
ATOM 681 N N . PHE A 1 86 ? -3.116 -5.871 -2.822 1.00 94.25 86 PHE A N 1
ATOM 682 C CA . PHE A 1 86 ? -3.228 -5.883 -1.368 1.00 94.25 86 PHE A CA 1
ATOM 683 C C . PHE A 1 86 ? -4.681 -5.915 -0.880 1.00 94.25 86 PHE A C 1
ATOM 685 O O . PHE A 1 86 ? -5.570 -5.361 -1.518 1.00 94.25 86 PHE A O 1
ATOM 692 N N . ALA A 1 87 ? -4.911 -6.554 0.266 1.00 93.62 87 ALA A N 1
ATOM 693 C CA . ALA A 1 87 ? -6.208 -6.599 0.941 1.00 93.62 87 ALA A CA 1
ATOM 694 C C . ALA A 1 87 ? -6.011 -6.706 2.458 1.00 93.62 87 ALA A C 1
ATOM 696 O O . ALA A 1 87 ? -5.073 -7.368 2.919 1.00 93.62 87 ALA A O 1
ATOM 697 N N . ALA A 1 88 ? -6.880 -6.061 3.231 1.00 92.44 88 ALA A N 1
ATOM 698 C CA . ALA A 1 88 ? -6.924 -6.226 4.673 1.00 92.44 88 ALA A CA 1
ATOM 699 C C . ALA A 1 88 ? -7.390 -7.643 5.024 1.00 92.44 88 ALA A C 1
ATOM 701 O O . ALA A 1 88 ? -8.283 -8.207 4.395 1.00 92.44 88 ALA A O 1
ATOM 702 N N . VAL A 1 89 ? -6.771 -8.229 6.043 1.00 86.94 89 VAL A N 1
ATOM 703 C CA . VAL A 1 89 ? -7.162 -9.542 6.545 1.00 86.94 89 VAL A CA 1
ATOM 704 C C . VAL A 1 89 ? -8.149 -9.319 7.677 1.00 86.94 89 VAL A C 1
ATOM 706 O O . VAL A 1 89 ? -7.758 -8.960 8.786 1.00 86.94 89 VAL A O 1
ATOM 709 N N . ASN A 1 90 ? -9.429 -9.546 7.400 1.00 68.69 90 ASN A N 1
ATOM 710 C CA . ASN A 1 90 ? -10.418 -9.685 8.457 1.00 68.69 90 ASN A CA 1
ATOM 711 C C . ASN A 1 90 ? -10.211 -11.049 9.108 1.00 68.69 90 ASN A C 1
ATOM 713 O O . ASN A 1 90 ? -10.415 -12.087 8.478 1.00 68.69 90 ASN A O 1
ATOM 717 N N . ASP A 1 91 ? -9.756 -11.051 10.359 1.00 59.50 91 ASP A N 1
ATOM 718 C CA . ASP A 1 91 ? -9.521 -12.270 11.127 1.00 59.50 91 ASP A CA 1
ATOM 719 C C . ASP A 1 91 ? -10.860 -12.918 11.521 1.00 59.50 91 ASP A C 1
ATOM 721 O O . ASP A 1 91 ? -11.336 -12.847 12.650 1.00 59.50 91 ASP A O 1
ATOM 725 N N . VAL A 1 92 ? -11.488 -13.569 10.544 1.00 50.31 92 VAL A N 1
ATOM 726 C CA . VAL A 1 92 ? -12.426 -14.667 10.755 1.00 50.31 92 VAL A CA 1
ATOM 727 C C . VAL A 1 92 ? -11.954 -15.821 9.869 1.00 50.31 92 VAL A C 1
ATOM 729 O O . VAL A 1 92 ? -12.542 -16.132 8.843 1.00 50.31 92 VAL A O 1
ATOM 732 N N . LYS A 1 93 ? -10.841 -16.454 10.265 1.00 43.38 93 LYS A N 1
ATOM 733 C CA . LYS A 1 93 ? -10.359 -17.744 9.730 1.00 43.38 93 LYS A CA 1
ATOM 734 C C . LYS A 1 93 ? -10.178 -17.822 8.202 1.00 43.38 93 LYS A C 1
ATOM 736 O O . LYS A 1 93 ? -10.851 -18.608 7.542 1.00 43.38 93 LYS A O 1
ATOM 741 N N . SER A 1 94 ? -9.178 -17.148 7.639 1.00 40.69 94 SER A N 1
ATOM 742 C CA . SER A 1 94 ? -8.638 -17.604 6.345 1.00 40.69 94 SER A CA 1
ATOM 743 C C . SER A 1 94 ? -7.133 -17.388 6.220 1.00 40.69 94 SER A C 1
ATOM 745 O O . SER A 1 94 ? -6.620 -16.767 5.297 1.00 40.69 94 SER A O 1
ATOM 747 N N . ALA A 1 95 ? -6.401 -17.949 7.181 1.00 41.66 95 ALA A N 1
ATOM 748 C CA . ALA A 1 95 ? -4.985 -18.262 7.034 1.00 41.66 95 ALA A CA 1
ATOM 749 C C . ALA A 1 95 ? -4.821 -19.702 6.518 1.00 41.66 95 ALA A C 1
ATOM 751 O O . ALA A 1 95 ? -4.162 -20.510 7.158 1.00 41.66 95 ALA A O 1
ATOM 752 N N . ALA A 1 96 ? -5.467 -20.067 5.408 1.00 48.81 96 ALA A N 1
ATOM 753 C CA . ALA A 1 96 ? -5.094 -21.244 4.626 1.00 48.81 96 ALA A CA 1
ATOM 754 C C . ALA A 1 96 ? -5.870 -21.293 3.306 1.00 48.81 96 ALA A C 1
ATOM 756 O O . ALA A 1 96 ? -7.095 -21.315 3.308 1.00 48.81 96 ALA A O 1
ATOM 757 N N . LYS A 1 97 ? -5.114 -21.508 2.221 1.00 43.34 97 LYS A N 1
ATOM 758 C CA . LYS A 1 97 ? -5.534 -22.184 0.982 1.00 43.34 97 LYS A CA 1
ATOM 759 C C . LYS A 1 97 ? -6.119 -21.308 -0.137 1.00 43.34 97 LYS A C 1
ATOM 761 O O . LYS A 1 97 ? -7.323 -21.226 -0.312 1.00 43.34 97 LYS A O 1
ATOM 766 N N . SER A 1 98 ? -5.222 -20.819 -0.998 1.00 44.47 98 SER A N 1
ATOM 767 C CA . SER A 1 98 ? -5.329 -21.035 -2.454 1.00 44.47 98 SER A CA 1
ATOM 768 C C . SER A 1 98 ? -4.045 -20.590 -3.172 1.00 44.47 98 SER A C 1
ATOM 770 O O . SER A 1 98 ? -3.965 -19.514 -3.767 1.00 44.47 98 SER A O 1
ATOM 772 N N . VAL A 1 99 ? -3.018 -21.438 -3.115 1.00 42.19 99 VAL A N 1
ATOM 773 C CA . VAL A 1 99 ? -2.133 -21.632 -4.268 1.00 42.19 99 VAL A CA 1
ATOM 774 C C . VAL A 1 99 ? -2.468 -23.030 -4.764 1.00 42.19 99 VAL A C 1
ATOM 776 O O . VAL A 1 99 ? -2.069 -24.010 -4.144 1.00 42.19 99 VAL A O 1
ATOM 779 N N . SER A 1 100 ? -3.297 -23.112 -5.800 1.00 41.75 100 SER A N 1
ATOM 780 C CA . SER A 1 100 ? -3.302 -24.286 -6.663 1.00 41.75 100 SER A CA 1
ATOM 781 C C . SER A 1 100 ? -2.232 -24.010 -7.710 1.00 41.75 100 SER A C 1
ATOM 783 O O . SER A 1 100 ? -2.439 -23.209 -8.620 1.00 41.75 100 SER A O 1
ATOM 785 N N . ASP A 1 101 ? -1.052 -24.584 -7.494 1.00 44.00 101 ASP A N 1
ATOM 786 C CA . ASP A 1 101 ? -0.085 -24.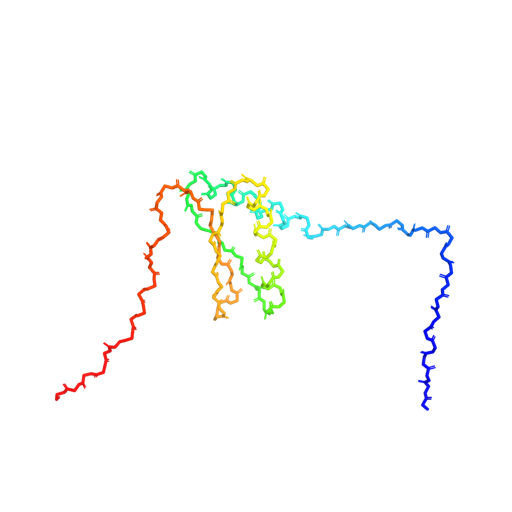830 -8.555 1.00 44.00 101 ASP A CA 1
ATOM 787 C C . ASP A 1 101 ? -0.688 -25.914 -9.460 1.00 44.00 101 ASP A C 1
ATOM 789 O O . ASP A 1 101 ? -0.527 -27.103 -9.202 1.00 44.00 101 ASP A O 1
ATOM 793 N N . ASP A 1 102 ? -1.419 -25.517 -10.503 1.00 44.72 102 ASP A N 1
ATOM 794 C CA . ASP A 1 102 ? -1.761 -26.425 -11.601 1.00 44.72 102 ASP A CA 1
ATOM 795 C C . ASP A 1 102 ? -0.553 -26.528 -12.540 1.00 44.72 102 ASP A C 1
ATOM 797 O O . ASP A 1 102 ? -0.453 -25.866 -13.577 1.00 44.72 102 ASP A O 1
ATOM 801 N N . LYS A 1 103 ? 0.401 -27.373 -12.152 1.00 46.34 103 LYS A N 1
ATOM 802 C CA . LYS A 1 103 ? 1.305 -28.031 -13.091 1.00 46.34 103 LYS A CA 1
ATOM 803 C C . LYS A 1 103 ? 1.178 -29.523 -12.875 1.00 46.34 103 LYS A C 1
ATOM 805 O O . LYS A 1 103 ? 1.706 -30.015 -11.895 1.00 46.34 103 LYS A O 1
ATOM 810 N N . ASP A 1 104 ? 0.447 -30.182 -13.769 1.00 46.41 104 ASP A N 1
ATOM 811 C CA . ASP A 1 104 ? 0.778 -31.501 -14.315 1.00 46.41 104 ASP A CA 1
ATOM 812 C C . ASP A 1 104 ? -0.326 -31.941 -15.284 1.00 46.41 104 ASP A C 1
ATOM 814 O O . ASP A 1 104 ? -1.346 -32.503 -14.896 1.00 46.41 104 ASP A O 1
ATOM 818 N N . ASN A 1 105 ? -0.119 -31.687 -16.578 1.00 46.41 105 ASN A N 1
ATOM 819 C CA . ASN A 1 105 ? -0.740 -32.501 -17.618 1.00 46.41 105 ASN A CA 1
ATOM 820 C C . ASN A 1 105 ? 0.130 -32.507 -18.881 1.00 46.41 105 ASN A C 1
ATOM 822 O O . ASN A 1 105 ? -0.058 -31.700 -19.790 1.00 46.41 105 ASN A O 1
ATOM 826 N N . ILE A 1 106 ? 1.095 -33.424 -18.938 1.00 51.44 106 ILE A N 1
ATOM 827 C CA . ILE A 1 106 ? 1.598 -33.949 -20.209 1.00 51.44 106 ILE A CA 1
ATOM 828 C C . ILE A 1 106 ? 1.395 -35.460 -20.142 1.00 51.44 106 ILE A C 1
ATOM 830 O O . ILE A 1 106 ? 2.104 -36.168 -19.430 1.00 51.44 106 ILE A O 1
ATOM 834 N N . LEU A 1 107 ? 0.346 -35.905 -20.835 1.00 52.69 107 LEU A N 1
ATOM 835 C CA . LEU A 1 107 ? -0.087 -37.289 -20.943 1.00 52.69 107 LEU A CA 1
ATOM 836 C C . LEU A 1 107 ? 1.018 -38.179 -21.519 1.00 52.69 107 LEU A C 1
ATOM 838 O O . LEU A 1 107 ? 1.557 -37.905 -22.590 1.00 52.69 107 LEU A O 1
ATOM 842 N N . GLY A 1 108 ? 1.261 -39.297 -20.840 1.00 46.84 108 GLY A N 1
ATOM 843 C CA . GLY A 1 108 ? 1.730 -40.523 -21.465 1.00 46.84 108 GLY A CA 1
ATOM 844 C C . GLY A 1 108 ? 0.543 -41.452 -21.699 1.00 46.84 108 GLY A C 1
ATOM 845 O O . GLY A 1 108 ? -0.162 -41.794 -20.749 1.00 46.84 108 GLY A O 1
ATOM 846 N N . SER A 1 109 ? 0.325 -41.837 -22.954 1.00 44.22 109 SER A N 1
ATOM 847 C CA . SER A 1 109 ? -0.201 -43.133 -23.420 1.00 44.22 109 SER A CA 1
ATOM 848 C C . SER A 1 109 ? -0.036 -43.202 -24.931 1.00 44.22 109 SER A C 1
ATOM 850 O O . SER A 1 109 ? -0.471 -42.238 -25.599 1.00 44.22 109 SER A O 1
#

Secondary structure (DSSP, 8-state):
-----------SS--------HHHHHHHHHHHHHHHHHHH---EEE----SHHHHHHHHHHHHHHHHHTT-EEEEEEEGGGTEEEEEEE-SSS--S-------------

Radius of gyration: 21.54 Å; chains: 1; bounding box: 59×70×37 Å

pLDDT: mean 77.0, std 17.97, range [40.69, 94.25]

Sequence (109 aa):
MEINDMSIVKAEALPEITREGSSSELVLEIRECLKDSILTGDAYKINELHDDKTFNNMQQRIRTQAKKLGTNVTIRRVKSEDTLYFAAVNDVKSAAKSVSDDKDNILGS